Protein AF-A0A0M3L9E0-F1 (afdb_monomer_lit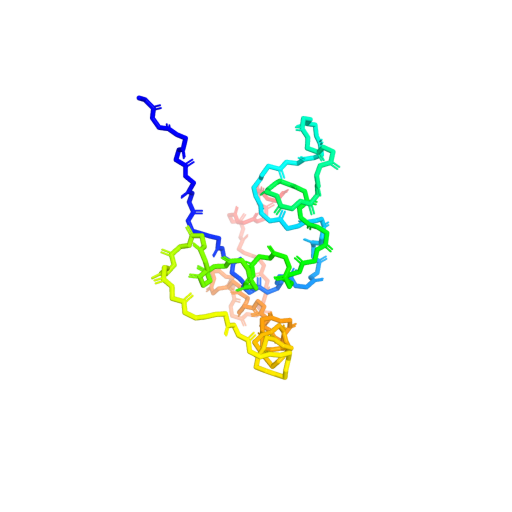e)

Organism: NCBI:txid265882

Foldseek 3Di:
DDDDADDDDLAPVLVDADDDDADPVVCPPLQNHRPGAVLSVQQCCCVPPVVHDGDDPVRSVVVRVVSNPGHDPDDPQADPVRHHDPVVVVVD

pLDDT: mean 96.75, std 5.19, range [52.53, 98.69]

Structure (mmCIF, N/CA/C/O backbone):
data_AF-A0A0M3L9E0-F1
#
_entry.id   AF-A0A0M3L9E0-F1
#
loop_
_atom_site.group_PDB
_atom_site.id
_atom_site.type_symbol
_atom_site.label_atom_id
_atom_site.label_alt_id
_atom_site.label_comp_id
_atom_site.label_asym_id
_atom_site.label_entity_id
_atom_site.label_seq_id
_atom_site.pdbx_PDB_ins_code
_atom_site.Cartn_x
_atom_site.Cartn_y
_atom_site.Cartn_z
_atom_site.occupancy
_atom_site.B_iso_or_equiv
_atom_site.auth_seq_id
_atom_site.auth_comp_id
_atom_site.auth_asym_id
_atom_site.auth_atom_id
_atom_site.pdbx_PDB_model_num
ATOM 1 N N . TRP A 1 1 ? 27.547 -8.906 5.702 1.00 52.53 1 TRP A N 1
ATOM 2 C CA . TRP A 1 1 ? 26.623 -8.185 6.596 1.00 52.53 1 TRP A CA 1
ATOM 3 C C . TRP A 1 1 ? 25.562 -7.537 5.719 1.00 52.53 1 TRP A C 1
ATOM 5 O O . TRP A 1 1 ? 25.922 -6.740 4.866 1.00 52.53 1 TRP A O 1
ATOM 15 N N . GLY A 1 2 ? 24.312 -8.002 5.792 1.00 79.25 2 GLY A N 1
ATOM 16 C CA . GLY A 1 2 ? 23.240 -7.610 4.865 1.00 79.25 2 GLY A CA 1
ATOM 17 C C . GLY A 1 2 ? 22.373 -6.464 5.391 1.00 79.25 2 GLY A C 1
ATOM 18 O O . GLY A 1 2 ? 22.292 -6.250 6.597 1.00 79.25 2 GLY A O 1
ATOM 19 N N . SER A 1 3 ? 21.708 -5.750 4.480 1.00 91.31 3 SER A N 1
ATOM 20 C CA . SER A 1 3 ? 20.656 -4.774 4.796 1.00 91.31 3 SER A CA 1
ATOM 21 C C . SER A 1 3 ? 19.300 -5.476 4.738 1.00 91.31 3 SER A C 1
ATOM 23 O O . SER A 1 3 ? 18.762 -5.720 3.658 1.00 91.31 3 SER A O 1
ATOM 25 N N . TRP A 1 4 ? 18.770 -5.859 5.898 1.00 96.06 4 TRP A N 1
ATOM 26 C CA . TRP A 1 4 ? 17.488 -6.556 6.001 1.00 96.06 4 TRP A CA 1
ATOM 27 C C . TRP A 1 4 ? 16.313 -5.583 5.853 1.00 96.06 4 TRP A C 1
ATOM 29 O O . TRP A 1 4 ? 16.371 -4.445 6.324 1.00 96.06 4 TRP A O 1
ATOM 39 N N . LYS A 1 5 ? 15.226 -6.030 5.219 1.00 96.44 5 LYS A N 1
ATOM 40 C CA . LYS A 1 5 ? 13.984 -5.262 5.060 1.00 96.44 5 LYS A CA 1
ATOM 41 C C . LYS A 1 5 ? 12.790 -6.154 5.388 1.00 96.44 5 LYS A C 1
ATOM 43 O O . LYS A 1 5 ? 12.688 -7.255 4.859 1.00 96.44 5 LYS A O 1
ATOM 48 N N . ASN A 1 6 ? 11.893 -5.670 6.245 1.00 97.81 6 ASN A N 1
ATOM 49 C CA . ASN A 1 6 ? 10.620 -6.343 6.500 1.00 97.81 6 ASN A CA 1
ATOM 50 C C . ASN A 1 6 ? 9.724 -6.283 5.247 1.00 97.81 6 ASN A C 1
ATOM 52 O O . ASN A 1 6 ? 9.758 -5.295 4.510 1.00 97.81 6 ASN A O 1
ATOM 56 N N . THR A 1 7 ? 8.883 -7.292 5.028 1.00 97.75 7 THR A N 1
ATOM 57 C CA . THR A 1 7 ? 7.828 -7.228 4.007 1.00 97.75 7 THR A CA 1
ATOM 58 C C . THR A 1 7 ? 6.782 -6.193 4.430 1.00 97.75 7 THR A C 1
ATOM 60 O O . THR A 1 7 ? 6.284 -6.217 5.555 1.00 97.75 7 THR A O 1
ATOM 63 N N . LYS A 1 8 ? 6.463 -5.239 3.547 1.00 97.69 8 LYS A N 1
ATOM 64 C CA . LYS A 1 8 ? 5.523 -4.149 3.853 1.00 97.69 8 LYS A CA 1
ATOM 65 C C . LYS A 1 8 ? 4.075 -4.633 3.912 1.00 97.69 8 LYS A C 1
ATOM 67 O O . LYS A 1 8 ? 3.661 -5.515 3.167 1.00 97.69 8 LYS A O 1
ATOM 72 N N . TYR A 1 9 ? 3.290 -3.958 4.746 1.00 98.38 9 TYR A N 1
ATOM 73 C CA . TYR A 1 9 ? 1.836 -4.051 4.741 1.00 98.38 9 TYR A CA 1
ATOM 74 C C . TYR A 1 9 ? 1.266 -3.200 3.597 1.00 98.38 9 TYR A C 1
ATOM 76 O O . TYR A 1 9 ? 1.570 -2.014 3.512 1.00 98.38 9 TYR A O 1
ATOM 84 N N . ILE A 1 10 ? 0.475 -3.808 2.707 1.00 98.44 10 ILE A N 1
ATOM 85 C CA . ILE A 1 10 ? 0.024 -3.169 1.455 1.00 98.44 10 ILE A CA 1
ATOM 86 C C . ILE A 1 10 ? -1.404 -2.601 1.507 1.00 98.44 10 ILE A C 1
ATOM 88 O O . ILE A 1 10 ? -1.817 -1.921 0.569 1.00 98.44 10 ILE A O 1
ATOM 92 N N . ARG A 1 11 ? -2.177 -2.852 2.577 1.00 98.50 11 ARG A N 1
ATOM 93 C CA . ARG A 1 11 ? -3.503 -2.226 2.724 1.00 98.50 11 ARG A CA 1
ATOM 94 C C . ARG A 1 11 ? -3.341 -0.729 2.981 1.00 98.50 11 ARG A C 1
ATOM 96 O O . ARG A 1 11 ? -2.498 -0.328 3.777 1.00 98.50 11 ARG A O 1
ATOM 103 N N . GLY A 1 12 ? -4.154 0.077 2.308 1.00 98.12 12 GLY A N 1
ATOM 104 C CA . GLY A 1 12 ? -4.113 1.533 2.366 1.00 98.12 12 GLY A CA 1
ATOM 105 C C . GLY A 1 12 ? -2.887 2.150 1.689 1.00 98.12 12 GLY A C 1
ATOM 106 O O . GLY A 1 12 ? -2.589 3.318 1.921 1.00 98.12 12 GLY A O 1
ATOM 107 N N . GLY A 1 13 ? -2.169 1.396 0.846 1.00 97.50 13 GLY A N 1
ATOM 108 C CA . GLY A 1 13 ? -0.899 1.842 0.267 1.00 97.50 13 GLY A CA 1
ATOM 109 C C . GLY A 1 13 ? -1.002 3.129 -0.556 1.00 97.50 13 GLY A C 1
ATOM 110 O O . GLY A 1 13 ? -0.065 3.917 -0.570 1.00 97.50 13 GLY A O 1
ATOM 111 N N . ARG A 1 14 ? -2.152 3.398 -1.193 1.00 97.56 14 ARG A N 1
ATOM 112 C CA . ARG A 1 14 ? -2.351 4.620 -1.996 1.00 97.56 14 ARG A CA 1
ATOM 113 C C . ARG A 1 14 ? -2.356 5.917 -1.184 1.00 97.56 14 ARG A C 1
ATOM 115 O O . ARG A 1 14 ? -2.188 6.979 -1.770 1.00 97.56 14 ARG A O 1
ATOM 122 N N . TYR A 1 15 ? -2.607 5.843 0.121 1.00 98.12 15 TYR A N 1
ATOM 123 C CA . TYR A 1 15 ? -2.846 7.028 0.944 1.00 98.12 15 TYR A CA 1
ATOM 124 C C . TYR A 1 15 ? -1.560 7.718 1.407 1.00 98.12 15 TYR A C 1
ATOM 126 O O . TYR A 1 15 ? -1.633 8.852 1.867 1.00 98.12 15 TYR A O 1
ATOM 134 N N . LEU A 1 16 ? -0.401 7.057 1.301 1.00 97.94 16 LEU A N 1
ATOM 135 C CA . LEU A 1 16 ? 0.869 7.545 1.848 1.00 97.94 16 LEU A CA 1
ATOM 136 C C . LEU A 1 16 ? 2.047 7.315 0.881 1.00 97.94 16 LEU A C 1
ATOM 138 O O . LEU A 1 16 ? 2.822 6.378 1.076 1.00 97.94 16 LEU A O 1
ATOM 142 N N . PRO A 1 17 ? 2.205 8.147 -0.163 1.00 95.62 17 PRO A N 1
ATOM 143 C CA . PRO A 1 17 ? 3.479 8.277 -0.870 1.00 95.62 17 PRO A CA 1
ATOM 144 C C . PRO A 1 17 ? 4.509 9.078 -0.031 1.00 95.62 17 PRO A C 1
ATOM 146 O O . PRO A 1 17 ? 4.104 9.894 0.800 1.00 95.62 17 PRO A O 1
ATOM 149 N N . PRO A 1 18 ? 5.831 8.923 -0.260 1.00 97.44 18 PRO A N 1
ATOM 150 C CA . PRO A 1 18 ? 6.468 7.954 -1.155 1.00 97.44 18 PRO A CA 1
ATOM 151 C C . PRO A 1 18 ? 6.428 6.524 -0.590 1.00 97.44 18 PRO A C 1
ATOM 153 O O . PRO A 1 18 ? 6.113 6.302 0.577 1.00 97.44 18 PRO A O 1
ATOM 156 N N . PHE A 1 19 ? 6.760 5.534 -1.418 1.00 97.00 19 PHE A N 1
ATOM 157 C CA . PHE A 1 19 ? 6.694 4.118 -1.042 1.00 97.00 19 PHE A CA 1
ATOM 158 C C . PHE A 1 19 ? 8.037 3.582 -0.510 1.00 97.00 19 PHE A C 1
ATOM 160 O O . PHE A 1 19 ? 9.056 4.269 -0.526 1.00 97.00 19 PHE A O 1
ATOM 167 N N . ARG A 1 20 ? 8.038 2.306 -0.087 1.00 97.19 20 ARG A N 1
ATOM 168 C CA . ARG A 1 20 ? 9.171 1.562 0.516 1.00 97.19 20 ARG A CA 1
ATOM 169 C C . ARG A 1 20 ? 9.473 1.973 1.968 1.00 97.19 20 ARG A C 1
ATOM 171 O O . ARG A 1 20 ? 8.573 2.316 2.727 1.00 97.19 20 ARG A O 1
ATOM 178 N N . HIS A 1 21 ? 10.704 1.714 2.412 1.00 97.88 21 HIS A N 1
ATOM 179 C CA . HIS A 1 21 ? 11.185 1.947 3.778 1.00 97.88 21 HIS A CA 1
ATOM 180 C C . HIS A 1 21 ? 12.121 3.149 3.862 1.00 97.88 21 HIS A C 1
ATOM 182 O O . HIS A 1 21 ? 12.003 3.943 4.786 1.00 97.88 21 HIS A O 1
ATOM 188 N N . GLU A 1 22 ? 13.076 3.234 2.940 1.00 97.19 22 GLU A N 1
ATOM 189 C CA . GLU A 1 22 ? 14.055 4.316 2.898 1.00 97.19 22 GLU A CA 1
ATOM 190 C C . GLU A 1 22 ? 13.377 5.603 2.402 1.00 97.19 22 GLU A C 1
ATOM 192 O O . GLU A 1 22 ? 12.538 5.540 1.504 1.00 97.19 22 GLU A O 1
ATOM 197 N N . GLY A 1 23 ? 13.695 6.742 3.025 1.00 96.62 23 GLY A N 1
ATOM 198 C CA . GLY A 1 23 ? 13.181 8.070 2.660 1.00 96.62 23 GLY A CA 1
ATOM 199 C C . GLY A 1 23 ? 14.077 8.789 1.644 1.00 96.62 23 GLY A C 1
ATOM 200 O O . GLY A 1 23 ? 14.921 8.165 1.016 1.00 96.62 23 GLY A O 1
ATOM 201 N N . PHE A 1 24 ? 13.904 10.105 1.482 1.00 97.50 24 PHE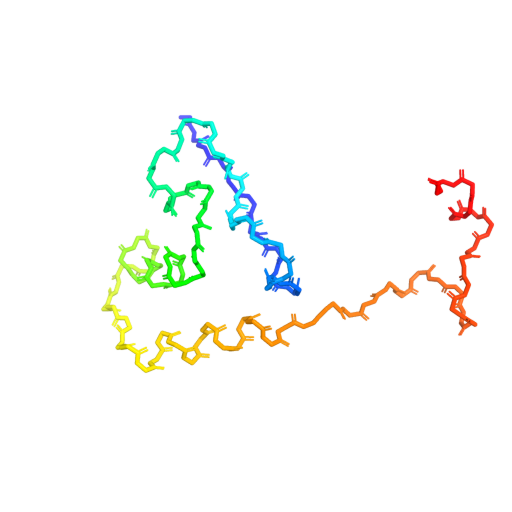 A N 1
ATOM 202 C CA . PHE A 1 24 ? 14.607 10.888 0.448 1.00 97.50 24 PHE A CA 1
ATOM 203 C C . PHE A 1 24 ? 16.117 11.036 0.683 1.00 97.50 24 PHE A C 1
ATOM 205 O O . PHE A 1 24 ? 16.891 11.154 -0.266 1.00 97.50 24 PHE A O 1
ATOM 212 N N . THR A 1 25 ? 16.563 11.058 1.941 1.00 97.50 25 THR A N 1
ATOM 213 C CA . THR A 1 25 ? 17.976 11.271 2.275 1.00 97.50 25 THR A CA 1
ATOM 214 C C . THR A 1 25 ? 18.838 10.145 1.7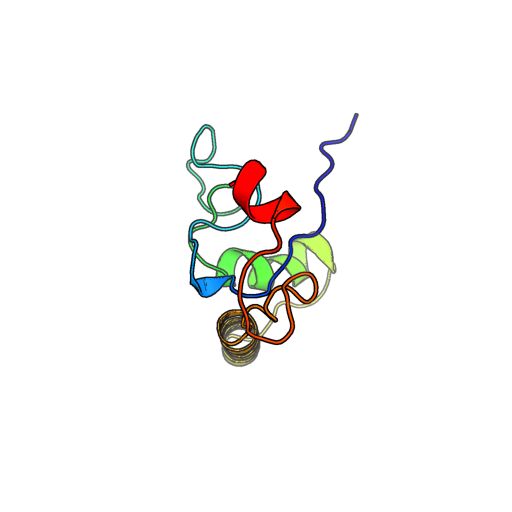09 1.00 97.50 25 THR A C 1
ATOM 216 O O . THR A 1 25 ? 18.687 8.992 2.101 1.00 97.50 25 THR A O 1
ATOM 219 N N . GLY A 1 26 ? 19.759 10.487 0.804 1.00 96.75 26 GLY A N 1
ATOM 220 C CA . GLY A 1 26 ? 20.610 9.513 0.112 1.00 96.75 26 GLY A CA 1
ATOM 221 C C . GLY A 1 26 ? 19.952 8.820 -1.088 1.00 96.75 26 GLY A C 1
ATOM 222 O O . GLY A 1 26 ? 20.594 7.964 -1.690 1.00 96.75 26 GLY A O 1
ATOM 223 N N . HIS A 1 27 ? 18.727 9.207 -1.463 1.00 96.44 27 HIS A N 1
ATOM 224 C CA . HIS A 1 27 ? 17.954 8.609 -2.557 1.00 96.44 27 HIS A CA 1
ATOM 225 C C . HIS A 1 27 ? 17.511 9.639 -3.606 1.00 96.44 27 HIS A C 1
ATOM 227 O O . HIS A 1 27 ? 16.318 9.916 -3.737 1.00 96.44 27 HIS A O 1
ATOM 233 N N . PRO A 1 28 ? 18.447 10.195 -4.402 1.00 95.31 28 PRO A N 1
ATOM 234 C CA . PRO A 1 28 ? 18.088 11.013 -5.563 1.00 95.31 28 PRO A CA 1
ATOM 235 C C . PRO A 1 28 ? 17.411 10.190 -6.675 1.00 95.31 28 PRO A C 1
ATOM 237 O O . PRO A 1 28 ? 16.948 10.747 -7.663 1.00 95.31 28 PRO A O 1
ATOM 240 N N . ASP A 1 29 ? 17.404 8.859 -6.552 1.00 94.88 29 ASP A N 1
ATOM 241 C CA . ASP A 1 29 ? 16.836 7.945 -7.534 1.00 94.88 29 ASP A CA 1
ATOM 242 C C . ASP A 1 29 ? 15.303 7.878 -7.483 1.00 94.88 29 ASP A C 1
ATOM 244 O O . ASP A 1 29 ? 14.675 7.662 -8.522 1.00 94.88 29 ASP A O 1
ATOM 248 N N . GLU A 1 30 ? 14.704 8.037 -6.296 1.00 96.38 30 GLU A N 1
ATOM 249 C CA . GLU A 1 30 ? 13.259 7.879 -6.056 1.00 96.38 30 GLU A CA 1
ATOM 250 C C . GLU A 1 30 ? 12.697 6.568 -6.649 1.00 96.38 30 GLU A C 1
ATOM 252 O O . GLU A 1 30 ? 11.608 6.516 -7.247 1.00 96.38 30 GLU A O 1
ATOM 257 N N . ILE A 1 31 ? 13.483 5.490 -6.541 1.00 96.12 31 ILE A N 1
ATOM 258 C CA . ILE A 1 31 ? 13.180 4.160 -7.075 1.00 96.12 31 ILE A CA 1
ATOM 259 C C . ILE A 1 31 ? 13.399 3.074 -6.011 1.00 96.12 31 ILE A C 1
ATOM 261 O O . ILE A 1 31 ? 12.489 2.285 -5.760 1.00 96.12 31 ILE A O 1
ATOM 265 N N . VAL A 1 32 ? 14.576 3.008 -5.389 1.00 94.81 32 VAL A N 1
ATOM 266 C CA . VAL A 1 32 ? 14.934 2.046 -4.332 1.00 94.81 32 VAL A CA 1
ATOM 267 C C . VAL A 1 32 ? 14.364 2.493 -2.985 1.00 94.81 32 VAL A C 1
ATOM 269 O O . VAL A 1 32 ? 13.660 1.709 -2.330 1.00 94.81 32 VAL A O 1
ATOM 272 N N . GLY A 1 33 ? 14.667 3.742 -2.620 1.00 92.25 33 GLY A N 1
ATOM 273 C CA . GLY A 1 33 ? 14.103 4.504 -1.508 1.00 92.25 33 GLY A CA 1
ATOM 274 C C . GLY A 1 33 ? 13.294 5.688 -2.037 1.00 92.25 33 GLY A C 1
ATOM 275 O O . GLY A 1 33 ? 13.410 6.042 -3.210 1.00 92.25 33 GLY A O 1
ATOM 276 N N . ALA A 1 34 ? 12.428 6.247 -1.190 1.00 94.62 34 ALA A N 1
ATOM 277 C CA . ALA A 1 34 ? 11.478 7.305 -1.532 1.00 94.62 34 ALA A CA 1
ATOM 278 C C . ALA A 1 34 ? 10.771 7.070 -2.876 1.00 94.62 34 ALA A C 1
ATOM 280 O O . ALA A 1 34 ? 10.638 7.979 -3.691 1.00 94.62 34 ALA A O 1
ATOM 281 N N . THR A 1 35 ? 10.343 5.832 -3.135 1.00 98.25 35 THR A N 1
ATOM 282 C CA . THR A 1 35 ? 9.848 5.470 -4.461 1.00 98.25 35 THR A CA 1
ATOM 283 C C . THR A 1 35 ? 8.616 6.291 -4.809 1.00 98.25 35 THR A C 1
ATOM 285 O O . THR A 1 35 ? 7.625 6.268 -4.079 1.00 98.25 35 THR A O 1
ATOM 288 N N . SER A 1 36 ? 8.666 6.986 -5.941 1.00 96.00 36 SER A N 1
ATOM 289 C CA . SER A 1 36 ? 7.623 7.936 -6.335 1.00 96.00 36 SER A CA 1
ATOM 290 C C . SER A 1 36 ? 6.361 7.285 -6.915 1.00 96.00 36 SER A C 1
ATOM 292 O O . SER A 1 36 ? 5.296 7.898 -6.898 1.00 96.00 36 SER A O 1
ATOM 294 N N . SER A 1 37 ? 6.435 6.034 -7.388 1.00 97.81 37 SER A N 1
ATOM 295 C CA . SER A 1 37 ? 5.280 5.284 -7.906 1.00 97.81 37 SER A CA 1
ATOM 296 C C . SER A 1 37 ? 5.293 3.809 -7.498 1.00 97.81 37 SER A C 1
ATOM 298 O O . SER A 1 37 ? 6.350 3.198 -7.340 1.00 97.81 37 SER A O 1
ATOM 300 N N . LEU A 1 38 ? 4.112 3.200 -7.355 1.00 97.75 38 LEU A N 1
ATOM 301 C CA . LEU A 1 38 ? 4.002 1.756 -7.103 1.00 97.75 38 LEU A CA 1
ATOM 302 C C . LEU A 1 38 ? 4.482 0.933 -8.311 1.00 97.75 38 LEU A C 1
ATOM 304 O O . LEU A 1 38 ? 5.013 -0.161 -8.136 1.00 97.75 38 LEU A O 1
ATOM 308 N N . ASP A 1 39 ? 4.385 1.488 -9.519 1.00 98.00 39 ASP A N 1
ATOM 309 C CA . ASP A 1 39 ? 4.905 0.924 -10.768 1.00 98.00 39 ASP A CA 1
ATOM 310 C C . ASP A 1 39 ? 6.416 0.676 -10.687 1.00 98.00 39 ASP A C 1
ATOM 312 O O . ASP A 1 39 ? 6.905 -0.371 -11.109 1.00 98.00 39 ASP A O 1
ATOM 316 N N . ARG A 1 40 ? 7.165 1.601 -10.066 1.00 98.44 40 ARG A N 1
ATOM 317 C CA . ARG A 1 40 ? 8.613 1.467 -9.825 1.00 98.44 40 ARG A CA 1
ATOM 318 C C . ARG A 1 40 ? 8.956 0.396 -8.784 1.00 98.44 40 ARG A C 1
ATOM 320 O O . ARG A 1 40 ? 10.121 0.015 -8.693 1.00 98.44 40 ARG A O 1
ATOM 327 N N . VAL A 1 41 ? 7.970 -0.097 -8.031 1.00 98.19 41 VAL A N 1
ATOM 328 C CA . VAL A 1 41 ? 8.116 -1.242 -7.124 1.00 98.19 41 VAL A CA 1
ATOM 329 C C . VAL A 1 41 ? 7.761 -2.528 -7.869 1.00 98.19 41 VAL A C 1
ATOM 331 O O . VAL A 1 41 ? 8.652 -3.293 -8.231 1.00 98.19 41 VAL A O 1
ATOM 334 N N . CYS A 1 42 ? 6.481 -2.735 -8.183 1.00 98.19 42 CYS A N 1
ATOM 335 C CA . CYS A 1 42 ? 6.004 -4.003 -8.740 1.00 98.19 42 CYS A CA 1
ATOM 336 C C . CYS A 1 42 ? 6.534 -4.274 -10.151 1.00 98.19 42 CYS A C 1
ATOM 338 O O . CYS A 1 42 ? 6.761 -5.425 -10.505 1.00 98.19 42 CYS A O 1
ATOM 340 N N . GLY A 1 43 ? 6.790 -3.235 -10.950 1.00 98.12 43 GLY A N 1
ATOM 341 C CA . GLY A 1 43 ? 7.406 -3.379 -12.269 1.00 98.12 43 GLY A CA 1
ATOM 342 C C . GLY A 1 43 ? 8.885 -3.766 -12.207 1.00 98.12 43 GLY A C 1
ATOM 343 O O . GLY A 1 43 ? 9.418 -4.294 -13.179 1.00 98.12 43 GLY A O 1
ATOM 344 N N . ARG A 1 44 ? 9.557 -3.548 -11.067 1.00 98.31 44 ARG A N 1
ATOM 345 C CA . ARG A 1 44 ? 10.946 -3.980 -10.850 1.00 98.31 44 ARG A CA 1
ATOM 346 C C . ARG A 1 44 ? 11.056 -5.393 -10.306 1.00 98.31 44 ARG A C 1
ATOM 348 O O . ARG A 1 44 ? 12.059 -6.053 -10.575 1.00 98.31 44 ARG A O 1
ATOM 355 N N . ASP A 1 45 ? 10.065 -5.868 -9.564 1.00 98.50 45 ASP A N 1
ATOM 356 C CA . ASP A 1 45 ? 10.127 -7.185 -8.933 1.00 98.50 45 ASP A CA 1
ATOM 357 C C . ASP A 1 45 ? 10.422 -8.332 -9.923 1.00 98.50 45 ASP A C 1
ATOM 359 O O . ASP A 1 45 ? 11.253 -9.176 -9.574 1.00 98.50 45 ASP A O 1
ATOM 363 N N . PRO A 1 46 ? 9.878 -8.377 -11.162 1.00 98.56 46 PRO A N 1
ATOM 364 C CA . PRO A 1 46 ? 10.233 -9.417 -12.128 1.00 98.56 46 PRO A CA 1
ATOM 365 C C . PRO A 1 46 ? 11.741 -9.558 -12.369 1.00 98.56 46 PRO A C 1
ATOM 367 O O . PRO A 1 46 ? 12.279 -10.658 -12.259 1.00 98.56 46 PRO A O 1
ATOM 370 N N . GLY A 1 47 ? 12.454 -8.453 -12.603 1.00 98.06 47 GLY A N 1
ATOM 371 C CA . GLY A 1 47 ? 13.896 -8.475 -12.871 1.00 98.06 47 GLY A CA 1
ATOM 372 C C . GLY A 1 47 ? 14.776 -8.511 -11.616 1.00 98.06 47 GLY A C 1
ATOM 373 O O . GLY A 1 47 ? 15.850 -9.120 -11.622 1.00 98.06 47 GLY A O 1
ATOM 374 N N . PHE A 1 48 ? 14.342 -7.874 -10.525 1.00 97.88 48 PHE A N 1
ATOM 375 C CA . PHE A 1 48 ? 15.166 -7.669 -9.325 1.00 97.88 48 PHE A CA 1
ATOM 376 C C . PHE A 1 48 ? 14.890 -8.669 -8.197 1.00 97.88 48 PHE A C 1
ATOM 378 O O . PHE A 1 48 ? 15.758 -8.854 -7.342 1.00 97.88 48 PHE A O 1
ATOM 385 N N . VAL A 1 49 ? 13.733 -9.333 -8.213 1.00 97.75 49 VAL A N 1
ATOM 386 C CA . VAL A 1 49 ? 13.318 -10.314 -7.200 1.00 97.75 49 VAL A CA 1
ATOM 387 C C . VAL A 1 49 ? 13.079 -11.680 -7.843 1.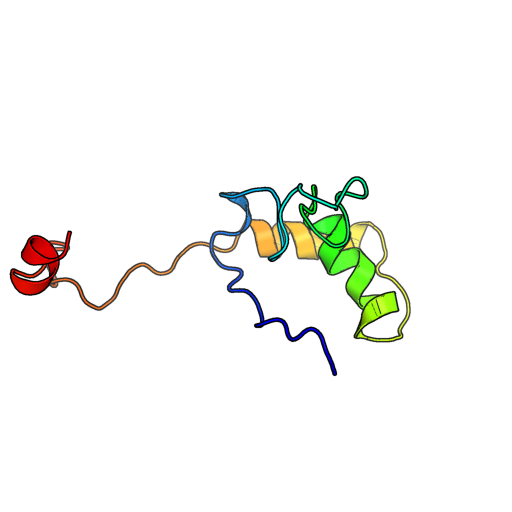00 97.75 49 VAL A C 1
ATOM 389 O O . VAL A 1 49 ? 13.807 -12.620 -7.535 1.00 97.75 49 VAL A O 1
ATOM 392 N N . PHE A 1 50 ? 12.117 -11.791 -8.765 1.00 97.50 50 PHE A N 1
ATOM 393 C CA . PHE A 1 50 ? 11.677 -13.077 -9.328 1.00 97.50 50 PHE A CA 1
ATOM 394 C C . PHE A 1 50 ? 12.629 -13.670 -10.374 1.00 97.50 50 PHE A C 1
ATOM 396 O O . PHE A 1 50 ? 12.594 -14.876 -10.597 1.00 97.50 50 PHE A O 1
ATOM 403 N N . ARG A 1 51 ? 13.481 -12.846 -10.997 1.00 97.06 51 ARG A N 1
ATOM 404 C CA . ARG A 1 51 ? 14.409 -13.236 -12.077 1.00 97.06 51 ARG A CA 1
ATOM 405 C C . ARG A 1 51 ? 13.682 -13.842 -13.280 1.00 97.06 51 ARG A C 1
ATOM 407 O O . ARG A 1 51 ? 14.059 -14.895 -13.783 1.00 97.06 51 ARG A O 1
ATOM 414 N N . SER A 1 52 ? 12.633 -13.154 -13.720 1.00 97.44 52 SER A N 1
ATOM 415 C CA . SER A 1 52 ? 11.733 -13.600 -14.782 1.00 97.44 52 SER A CA 1
ATOM 416 C C . SER A 1 52 ? 11.458 -12.492 -15.804 1.00 97.44 52 SER A C 1
ATOM 418 O O . SER A 1 52 ? 11.978 -11.379 -15.696 1.00 97.44 52 SER A O 1
ATOM 420 N N . GLU A 1 53 ? 10.640 -12.814 -16.804 1.00 97.88 53 GLU A N 1
ATOM 421 C CA . GLU A 1 53 ? 10.126 -11.868 -17.790 1.00 97.88 53 GLU A CA 1
ATOM 422 C C . GLU A 1 53 ? 9.343 -10.732 -17.113 1.00 97.88 53 GLU A C 1
ATOM 424 O O . GLU A 1 53 ? 8.573 -10.947 -16.173 1.00 97.88 53 GLU A O 1
ATOM 429 N N . ASN A 1 54 ? 9.528 -9.512 -17.617 1.00 98.56 54 ASN A N 1
ATOM 430 C CA . ASN A 1 54 ? 8.803 -8.341 -17.139 1.00 98.56 54 ASN A CA 1
ATOM 431 C C . ASN A 1 54 ? 7.298 -8.424 -17.451 1.00 98.56 54 ASN A C 1
ATOM 433 O O . ASN A 1 54 ? 6.845 -9.104 -18.374 1.00 98.56 54 ASN A O 1
ATOM 437 N N . PHE A 1 55 ? 6.503 -7.672 -16.689 1.00 98.06 55 PHE A N 1
ATOM 438 C CA . PHE A 1 55 ? 5.090 -7.486 -17.006 1.00 98.06 55 PHE A CA 1
ATOM 439 C C . PHE A 1 55 ? 4.910 -6.695 -18.308 1.00 98.06 55 PHE A C 1
ATOM 441 O O . PHE A 1 55 ? 5.719 -5.829 -18.639 1.00 98.06 55 PHE A O 1
ATOM 448 N N . SER A 1 56 ? 3.808 -6.961 -19.016 1.00 98.62 56 SER A N 1
ATOM 449 C CA . SER A 1 56 ? 3.320 -6.032 -20.039 1.00 98.62 56 SER A CA 1
ATOM 450 C C . SER A 1 56 ? 2.704 -4.800 -19.359 1.00 98.62 56 SER A C 1
ATOM 452 O O . SER A 1 56 ? 2.338 -4.894 -18.179 1.00 98.62 56 SER A O 1
ATOM 454 N N . PRO A 1 57 ? 2.554 -3.666 -20.066 1.00 98.31 57 PRO A N 1
ATOM 455 C CA . PRO A 1 57 ? 1.978 -2.448 -19.495 1.00 98.31 57 PRO A CA 1
ATOM 456 C C . PRO A 1 57 ? 0.612 -2.675 -18.833 1.00 98.31 57 PRO A C 1
ATOM 458 O O . PRO A 1 57 ? 0.413 -2.291 -17.684 1.00 98.31 57 PRO A O 1
ATOM 461 N N . GLU A 1 58 ? -0.286 -3.401 -19.498 1.00 98.56 58 GLU A N 1
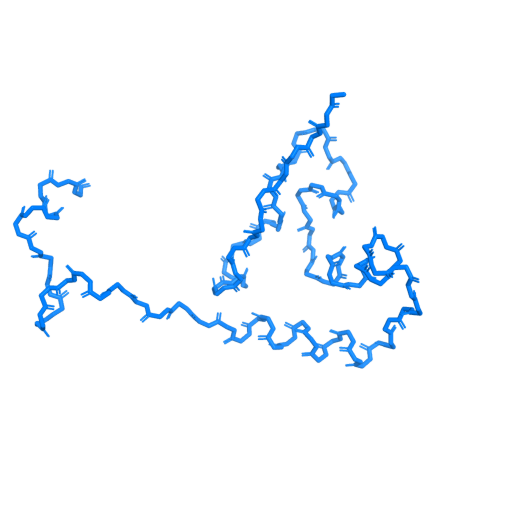ATOM 462 C CA . GLU A 1 58 ? -1.660 -3.641 -19.037 1.00 98.56 58 GLU A CA 1
ATOM 463 C C . GLU A 1 58 ? -1.684 -4.524 -17.783 1.00 98.56 58 GLU A C 1
ATOM 465 O O . GLU A 1 58 ? -2.476 -4.312 -16.863 1.00 98.56 58 GLU A O 1
ATOM 470 N N . ARG A 1 59 ? -0.784 -5.517 -17.717 1.00 98.69 59 ARG A N 1
ATOM 471 C CA . ARG A 1 59 ? -0.653 -6.394 -16.545 1.00 98.69 59 ARG A CA 1
ATOM 472 C C . ARG A 1 59 ? -0.103 -5.631 -15.347 1.00 98.69 59 ARG A C 1
ATOM 474 O O . ARG A 1 59 ? -0.607 -5.813 -14.240 1.00 98.69 59 ARG A O 1
ATOM 481 N N . LEU A 1 60 ? 0.907 -4.786 -15.558 1.00 98.69 60 LEU A N 1
ATOM 482 C CA . LEU A 1 60 ? 1.464 -3.960 -14.491 1.00 98.69 60 LEU A CA 1
ATOM 483 C C . LEU A 1 60 ? 0.407 -2.986 -13.961 1.00 98.69 60 LEU A C 1
ATOM 485 O O . LEU A 1 60 ? 0.165 -2.964 -12.757 1.00 98.69 60 LEU A O 1
ATOM 489 N N . GLU A 1 61 ? -0.279 -2.258 -14.843 1.00 98.44 61 GLU A N 1
ATOM 490 C CA . GLU A 1 61 ? -1.331 -1.315 -14.453 1.00 98.44 61 GLU A CA 1
ATOM 491 C C . GLU A 1 61 ? -2.466 -2.007 -13.683 1.00 98.44 61 GLU A C 1
ATOM 493 O O . GLU A 1 61 ? -2.905 -1.507 -12.647 1.00 98.44 61 GLU A O 1
ATOM 498 N N . SER A 1 62 ? -2.891 -3.199 -14.117 1.00 98.69 62 SER A N 1
ATOM 499 C CA . SER A 1 62 ? -3.902 -3.993 -13.407 1.00 98.69 62 SER A CA 1
ATOM 500 C C . SER A 1 62 ? -3.473 -4.334 -11.972 1.00 98.69 62 SER A C 1
ATOM 502 O O . SER A 1 62 ? -4.252 -4.154 -11.030 1.00 98.69 62 SER A O 1
ATOM 504 N N . ILE A 1 63 ? -2.214 -4.745 -11.776 1.00 98.50 63 ILE A N 1
ATOM 505 C CA . ILE A 1 63 ? -1.648 -5.013 -10.445 1.00 98.50 63 ILE A CA 1
ATOM 506 C C . ILE A 1 63 ? -1.607 -3.732 -9.602 1.00 98.50 63 ILE A C 1
ATOM 508 O O . ILE A 1 63 ? -1.974 -3.760 -8.425 1.00 98.50 63 ILE A O 1
ATOM 512 N N . ILE A 1 64 ? -1.209 -2.598 -10.184 1.00 98.50 64 ILE A N 1
ATOM 513 C CA . ILE A 1 64 ? -1.175 -1.317 -9.469 1.00 98.50 64 ILE A CA 1
ATOM 514 C C . ILE A 1 64 ? -2.585 -0.877 -9.059 1.00 98.50 64 ILE A C 1
ATOM 516 O O . ILE A 1 64 ? -2.785 -0.457 -7.917 1.00 98.50 64 ILE A O 1
ATOM 520 N N . CYS A 1 65 ? -3.580 -1.023 -9.934 1.00 98.56 65 CYS A N 1
ATOM 521 C CA . CYS A 1 65 ? -4.985 -0.756 -9.623 1.00 98.56 65 CYS A CA 1
ATOM 522 C C . CYS A 1 65 ? -5.487 -1.632 -8.470 1.00 98.56 65 CYS A C 1
ATOM 524 O O . CYS A 1 65 ? -6.101 -1.114 -7.534 1.00 98.56 65 CYS A O 1
ATOM 526 N N . TYR A 1 66 ? -5.157 -2.927 -8.481 1.00 98.69 66 TYR A N 1
ATOM 527 C CA . TYR A 1 66 ? -5.457 -3.822 -7.367 1.00 98.69 66 TYR A CA 1
ATOM 528 C C . TYR A 1 66 ? -4.827 -3.319 -6.061 1.00 98.69 66 TYR A C 1
ATOM 530 O O . TYR A 1 66 ? -5.551 -3.103 -5.090 1.00 98.69 66 TYR A O 1
ATOM 538 N N . ILE A 1 67 ? -3.519 -3.039 -6.036 1.00 98.62 67 ILE A N 1
ATOM 539 C CA . ILE A 1 67 ? -2.824 -2.557 -4.828 1.00 98.62 67 ILE A CA 1
ATOM 540 C C . ILE A 1 67 ? -3.443 -1.252 -4.314 1.00 98.62 67 ILE A C 1
ATOM 542 O O . ILE A 1 67 ? -3.657 -1.095 -3.112 1.00 98.62 67 ILE A O 1
ATOM 546 N N . ARG A 1 68 ? -3.788 -0.321 -5.210 1.00 97.81 68 ARG A N 1
ATOM 547 C CA . ARG A 1 68 ? -4.421 0.956 -4.847 1.00 97.81 68 ARG A CA 1
ATOM 548 C C . ARG A 1 68 ? -5.856 0.802 -4.342 1.00 97.81 68 ARG A C 1
ATOM 550 O O . ARG A 1 68 ? -6.335 1.709 -3.666 1.00 97.81 68 ARG A O 1
ATOM 557 N N . SER A 1 69 ? -6.539 -0.293 -4.663 1.00 98.56 69 SER A N 1
ATOM 558 C CA . SER A 1 69 ? -7.890 -0.587 -4.161 1.00 98.56 69 SER A CA 1
ATOM 559 C C . SER A 1 69 ? -7.906 -1.216 -2.764 1.00 98.56 69 SER A C 1
ATOM 561 O O . SER A 1 69 ? -8.968 -1.346 -2.160 1.00 98.56 69 SER A O 1
ATOM 563 N N . LEU A 1 70 ? -6.748 -1.620 -2.234 1.00 98.69 70 LEU A N 1
ATOM 564 C CA . LEU A 1 70 ? -6.674 -2.285 -0.941 1.00 98.69 70 LEU A CA 1
ATOM 565 C C . LEU A 1 70 ? -6.921 -1.300 0.204 1.00 98.69 70 LEU A C 1
ATOM 567 O O . LEU A 1 70 ? -6.113 -0.410 0.446 1.00 98.69 70 LEU A O 1
ATOM 571 N N . GLU A 1 71 ? -7.986 -1.530 0.970 1.00 98.50 71 GLU A N 1
ATOM 572 C CA . GLU A 1 71 ? -8.359 -0.722 2.140 1.00 98.50 71 GLU A CA 1
ATOM 573 C C . GLU A 1 71 ? -7.922 -1.356 3.466 1.00 98.50 71 GLU A C 1
ATOM 575 O O . GLU A 1 71 ? -7.753 -2.582 3.561 1.00 98.50 71 GLU A O 1
ATOM 580 N N . PHE A 1 72 ? -7.764 -0.520 4.499 1.00 98.00 72 PHE A N 1
ATOM 581 C CA . PHE A 1 72 ? -7.556 -0.969 5.877 1.00 98.00 72 PHE A CA 1
ATOM 582 C C . PHE A 1 72 ? -8.773 -1.749 6.383 1.00 98.00 72 PHE A C 1
ATOM 584 O O . PHE A 1 72 ? -9.913 -1.386 6.115 1.00 98.00 72 PHE A O 1
ATOM 591 N N . THR A 1 73 ? -8.538 -2.803 7.164 1.00 97.56 73 THR A N 1
ATOM 592 C CA . THR A 1 73 ? -9.617 -3.642 7.716 1.00 97.56 73 THR A CA 1
ATOM 593 C C . THR A 1 73 ? -10.285 -3.053 8.959 1.00 97.56 73 THR A C 1
ATOM 595 O O . THR A 1 73 ? -11.318 -3.554 9.384 1.00 97.56 73 THR A O 1
ATOM 598 N N . GLY A 1 74 ? -9.693 -2.023 9.569 1.00 96.25 74 GLY A N 1
ATOM 599 C CA . GLY A 1 74 ? -10.084 -1.541 10.895 1.00 96.25 74 GLY A CA 1
ATOM 600 C C . GLY A 1 74 ? -9.489 -2.381 12.031 1.00 96.25 74 GLY A C 1
ATOM 601 O O . GLY A 1 74 ? -8.945 -3.466 11.811 1.00 96.25 74 GLY A O 1
ATOM 602 N N . SER A 1 75 ? -9.542 -1.840 13.252 1.00 97.75 75 SER A N 1
ATOM 603 C CA . SER A 1 75 ? -9.021 -2.509 14.449 1.00 97.75 75 SER A CA 1
ATOM 604 C C . SER A 1 75 ? -10.116 -3.352 15.110 1.00 97.75 75 SER A C 1
ATOM 606 O O . SER A 1 75 ? -11.123 -2.778 15.525 1.00 97.75 75 SER A O 1
ATOM 608 N N . PRO A 1 76 ? -9.921 -4.674 15.280 1.00 97.75 76 PRO A N 1
ATOM 609 C CA . PRO A 1 76 ? -10.877 -5.539 15.974 1.00 97.75 76 PRO A CA 1
ATOM 610 C C . PRO A 1 76 ? -10.803 -5.411 17.505 1.00 97.75 76 PRO A C 1
ATOM 612 O O . PRO A 1 76 ? -11.551 -6.074 18.211 1.00 97.75 76 PRO A O 1
ATOM 615 N N . PHE A 1 77 ? -9.886 -4.593 18.030 1.00 98.06 77 PHE A N 1
ATOM 616 C CA . PHE A 1 77 ? -9.602 -4.488 19.465 1.00 98.06 77 PHE A CA 1
ATOM 617 C C . PHE A 1 77 ? -10.368 -3.356 20.167 1.00 98.06 77 PHE A C 1
ATOM 619 O O . PHE A 1 77 ? -10.075 -3.041 21.319 1.00 98.06 77 PHE A O 1
ATOM 626 N N . ARG A 1 78 ? -11.286 -2.683 19.466 1.00 97.44 78 ARG A N 1
ATOM 627 C CA . ARG A 1 78 ? -12.179 -1.669 20.048 1.00 97.44 78 ARG A CA 1
ATOM 628 C C . ARG A 1 78 ? -13.427 -2.328 20.631 1.00 97.44 78 ARG A C 1
ATOM 630 O O . ARG A 1 78 ? -13.694 -3.501 20.374 1.00 97.44 78 ARG A O 1
ATOM 637 N N . ASN A 1 79 ? -14.195 -1.560 21.395 1.00 96.75 79 ASN A N 1
ATOM 638 C CA . ASN A 1 79 ? -15.515 -1.995 21.837 1.00 96.75 79 ASN A CA 1
ATOM 639 C C . ASN A 1 79 ? -16.448 -2.210 20.630 1.00 96.75 79 ASN A C 1
ATOM 641 O O . ASN A 1 79 ? -16.251 -1.630 19.559 1.00 96.75 79 ASN A O 1
ATOM 645 N N . ALA A 1 80 ? -17.496 -3.019 20.813 1.00 97.31 80 ALA A N 1
ATOM 646 C CA . ALA A 1 80 ? -18.477 -3.315 19.763 1.00 97.31 80 ALA A CA 1
ATOM 647 C C . ALA A 1 80 ? -19.279 -2.080 19.301 1.00 97.31 80 ALA A C 1
ATOM 649 O O . ALA A 1 80 ? -19.788 -2.063 18.185 1.00 97.31 80 ALA A O 1
ATOM 650 N N . ASP A 1 81 ? -19.365 -1.041 20.135 1.00 96.50 81 ASP A N 1
ATOM 651 C CA . ASP A 1 81 ? -19.962 0.260 19.801 1.00 96.50 81 ASP A CA 1
ATOM 652 C C . ASP A 1 81 ? -19.028 1.166 18.968 1.00 96.50 81 ASP A C 1
ATOM 654 O O . ASP A 1 81 ? -19.396 2.281 18.603 1.00 96.50 81 ASP A O 1
ATOM 658 N N . GLY A 1 82 ? -17.808 0.702 18.671 1.00 96.38 82 GLY A N 1
ATOM 659 C CA . GLY A 1 82 ? -16.777 1.437 17.940 1.00 96.38 82 GLY A CA 1
ATOM 660 C C . GLY A 1 82 ? -15.919 2.367 18.805 1.00 96.38 82 GLY A C 1
ATOM 661 O O . GLY A 1 82 ? -14.915 2.896 18.309 1.00 96.38 82 GLY A O 1
ATOM 662 N N . SER A 1 83 ? -16.262 2.546 20.083 1.00 97.25 83 SER A N 1
ATOM 663 C CA . SER A 1 83 ? -15.507 3.373 21.023 1.00 97.25 83 SER A CA 1
ATOM 664 C C . SER A 1 83 ? -14.191 2.714 21.444 1.00 97.25 83 SER A C 1
ATOM 666 O O . SER A 1 83 ? -14.001 1.495 21.370 1.00 97.25 83 SER A O 1
ATOM 668 N N . LEU A 1 84 ? -13.251 3.542 21.897 1.00 98.25 84 LEU A N 1
ATOM 669 C CA . LEU A 1 84 ? -12.031 3.060 22.531 1.00 98.25 84 LEU A CA 1
ATOM 670 C C . LEU A 1 84 ? -12.327 2.523 23.936 1.00 98.25 84 LEU A C 1
ATOM 672 O O . LEU A 1 84 ? -13.141 3.079 24.676 1.00 98.25 84 LEU A O 1
ATOM 676 N N . THR A 1 85 ? -11.603 1.479 24.328 1.00 98.00 85 THR A N 1
ATOM 677 C CA . THR A 1 85 ? -11.556 1.023 25.723 1.00 98.00 85 THR A CA 1
ATOM 678 C C . THR A 1 85 ? -10.871 2.067 26.607 1.00 98.00 85 THR A C 1
ATOM 680 O O . THR A 1 85 ? -10.065 2.867 26.136 1.00 98.00 85 THR A O 1
ATOM 683 N N . GLU A 1 86 ? -11.101 2.019 27.918 1.00 97.94 86 GLU A N 1
ATOM 684 C CA . GLU A 1 86 ? -10.410 2.912 28.861 1.00 97.94 86 GLU A CA 1
ATOM 685 C C . GLU A 1 86 ? -8.883 2.740 28.832 1.00 97.94 86 GLU A C 1
ATOM 687 O O . GLU A 1 86 ? -8.143 3.699 29.031 1.00 97.94 86 GLU A O 1
ATOM 692 N N . ALA A 1 87 ? -8.391 1.527 28.554 1.00 98.19 87 ALA A N 1
ATOM 693 C CA . ALA A 1 87 ? -6.961 1.291 28.367 1.00 98.19 87 ALA A CA 1
ATOM 694 C C . ALA A 1 87 ? -6.425 1.999 27.115 1.00 98.19 87 ALA A C 1
ATOM 696 O O . ALA A 1 87 ? -5.352 2.590 27.170 1.00 98.19 87 ALA A O 1
ATOM 697 N N . GLN A 1 88 ? -7.183 1.975 26.015 1.00 98.19 88 GLN A N 1
ATOM 698 C CA . GLN A 1 88 ? -6.827 2.676 24.781 1.00 98.19 88 GLN A CA 1
ATOM 699 C C . GLN A 1 88 ? -6.865 4.196 24.962 1.00 98.19 88 GLN A C 1
ATOM 701 O O . GLN A 1 88 ? -5.902 4.848 24.589 1.00 98.19 88 GLN A O 1
ATOM 706 N N . LYS A 1 89 ? -7.899 4.753 25.605 1.00 98.12 89 LYS A N 1
ATOM 707 C CA . LYS A 1 89 ? -8.001 6.204 25.860 1.00 98.12 89 LYS A CA 1
ATOM 708 C C . LYS A 1 89 ? -6.873 6.758 26.731 1.00 98.12 89 LYS A C 1
ATOM 710 O O . LYS A 1 89 ? -6.538 7.925 26.622 1.00 98.12 89 LYS A O 1
ATOM 715 N N . ARG A 1 90 ? -6.303 5.945 27.628 1.00 97.81 90 ARG A N 1
ATOM 716 C CA . ARG A 1 90 ? -5.136 6.356 28.429 1.00 97.81 90 ARG A CA 1
ATOM 717 C C . ARG A 1 90 ? -3.824 6.344 27.645 1.00 97.81 90 ARG A C 1
ATOM 719 O O . ARG A 1 90 ? -2.863 6.942 28.112 1.00 97.81 90 ARG A O 1
ATOM 726 N N . GLY A 1 91 ? -3.758 5.582 26.554 1.00 97.31 91 GLY A N 1
ATOM 727 C CA . GLY A 1 91 ? -2.562 5.457 25.720 1.00 97.31 91 GLY A CA 1
ATOM 728 C C . GLY A 1 91 ? -2.582 6.309 24.450 1.00 97.31 91 GLY A C 1
ATOM 729 O O . GLY A 1 91 ? -1.530 6.439 23.831 1.00 97.31 91 GLY A O 1
ATOM 730 N N . GLU A 1 92 ? -3.753 6.819 24.056 1.00 92.19 92 GLU A N 1
ATOM 731 C CA . GLU A 1 92 ? -3.933 7.833 23.003 1.00 92.19 92 GLU A CA 1
ATOM 732 C C . GLU A 1 92 ? -3.235 9.149 23.371 1.00 92.19 92 GLU A C 1
ATOM 734 O O . GLU A 1 92 ? -2.557 9.700 22.473 1.00 92.19 92 GLU A O 1
#

Secondary structure (DSSP, 8-state):
-----PPPP-TTGGGS-SBSS--STT-TTSSSSSBS-SHHHHTTHIIIII-SPPPPHHHHHHHHHHHHHPPP---TTS-T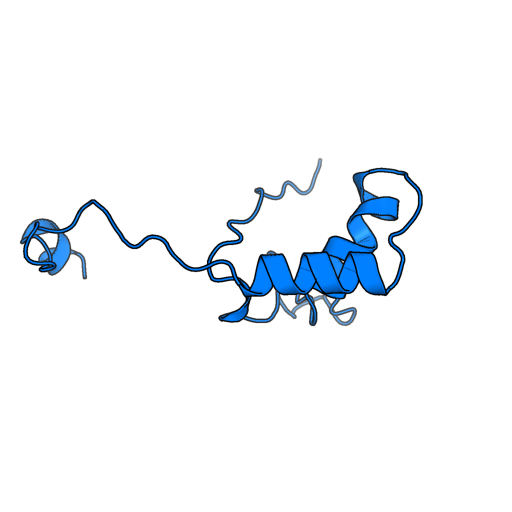TSPPPHHHHHH-

Radius of gyration: 17.64 Å; chains: 1; bounding box: 47×25×49 Å

Sequence (92 aa):
WGSWKNTKYIRGGRYLPPFRHEGFTGHPDEIVGATSSLDRVCGRDPGFVFRSENFSPERLESIICYIRSLEFTGSPFRNADGSLTEAQKRGE